Protein AF-A0A7Y3JE71-F1 (afdb_monomer)

Structure (mmCIF, N/CA/C/O backbone):
data_AF-A0A7Y3JE71-F1
#
_entry.id   AF-A0A7Y3JE71-F1
#
loop_
_atom_site.group_PDB
_atom_site.id
_atom_site.type_symbol
_atom_site.label_atom_id
_atom_site.label_alt_id
_atom_site.label_comp_id
_atom_site.label_asym_id
_atom_site.label_entity_id
_atom_site.label_seq_id
_atom_site.pdbx_PDB_ins_code
_atom_site.Cartn_x
_atom_site.Cartn_y
_atom_site.Cartn_z
_atom_site.occupancy
_atom_site.B_iso_or_equiv
_atom_site.auth_seq_id
_atom_site.auth_comp_id
_atom_site.auth_asym_id
_atom_site.auth_atom_id
_atom_site.pdbx_PDB_model_num
ATOM 1 N N . MET A 1 1 ? 8.099 15.743 6.278 1.00 41.78 1 MET A N 1
ATOM 2 C CA . MET A 1 1 ? 9.246 14.913 5.855 1.00 41.78 1 MET A CA 1
ATOM 3 C C . MET A 1 1 ? 8.687 13.799 4.991 1.00 41.78 1 MET A C 1
ATOM 5 O O . MET A 1 1 ? 8.089 12.882 5.537 1.00 41.78 1 MET A O 1
ATOM 9 N N . SER A 1 2 ? 8.780 13.916 3.668 1.00 53.53 2 SER A N 1
ATOM 10 C CA 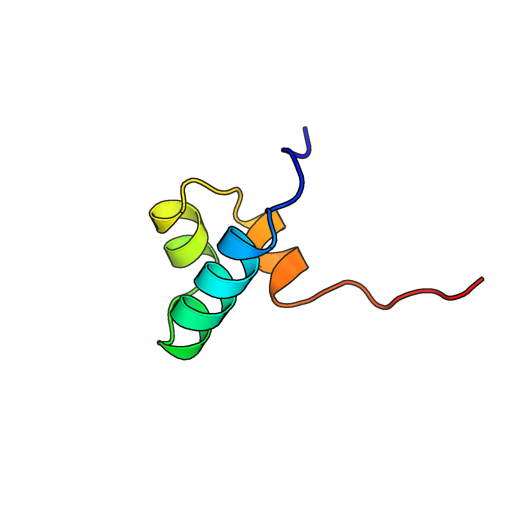. SER A 1 2 ? 8.336 12.853 2.762 1.00 53.53 2 SER A CA 1
ATOM 11 C C . SER A 1 2 ? 9.360 11.722 2.824 1.00 53.53 2 SER A C 1
ATOM 13 O O . SER A 1 2 ? 10.537 11.946 2.547 1.00 53.53 2 SER A O 1
ATOM 15 N N . GLY A 1 3 ? 8.942 10.541 3.283 1.00 61.81 3 GLY A N 1
ATOM 16 C CA . GLY A 1 3 ? 9.784 9.344 3.265 1.00 61.81 3 GLY A CA 1
ATOM 17 C C . GLY A 1 3 ? 10.184 8.960 1.833 1.00 61.81 3 GLY A C 1
ATOM 18 O O . GLY A 1 3 ? 9.596 9.478 0.879 1.00 61.81 3 GLY A O 1
ATOM 19 N N . PRO A 1 4 ? 11.164 8.055 1.665 1.00 70.44 4 PRO A N 1
ATOM 20 C CA . PRO A 1 4 ? 11.584 7.590 0.344 1.00 70.44 4 PRO A CA 1
ATOM 21 C C . PRO A 1 4 ? 10.386 7.049 -0.447 1.00 70.44 4 PRO A C 1
ATOM 23 O O . PRO A 1 4 ? 9.500 6.416 0.135 1.00 70.44 4 PRO A O 1
ATOM 26 N N . GLU A 1 5 ? 10.348 7.312 -1.757 1.00 75.19 5 GLU A N 1
ATOM 27 C CA . GLU A 1 5 ? 9.291 6.793 -2.627 1.00 75.19 5 GLU A CA 1
ATOM 28 C C . GLU A 1 5 ? 9.195 5.261 -2.518 1.00 75.19 5 GLU A C 1
ATOM 30 O O . GLU A 1 5 ? 10.222 4.579 -2.415 1.00 75.19 5 GLU A O 1
ATOM 35 N N . PRO A 1 6 ? 7.975 4.696 -2.525 1.00 82.06 6 PRO A N 1
ATOM 36 C CA . PRO A 1 6 ? 7.802 3.256 -2.447 1.00 82.06 6 PRO A CA 1
ATOM 37 C C . PRO A 1 6 ? 8.458 2.574 -3.652 1.00 82.06 6 PRO A C 1
ATOM 39 O O . PRO A 1 6 ? 8.233 2.940 -4.801 1.00 82.06 6 PRO A O 1
ATOM 42 N N . SER A 1 7 ? 9.248 1.536 -3.390 1.00 89.06 7 SER A N 1
ATOM 43 C CA . SER A 1 7 ? 9.819 0.683 -4.435 1.00 89.06 7 SER A CA 1
ATOM 44 C C . SER A 1 7 ? 8.726 0.018 -5.283 1.00 89.06 7 SER A C 1
ATOM 46 O O . SER A 1 7 ? 7.598 -0.183 -4.827 1.00 89.06 7 SER A O 1
ATOM 48 N N . PHE A 1 8 ? 9.075 -0.429 -6.493 1.00 89.25 8 PHE A N 1
ATOM 49 C CA . PHE A 1 8 ? 8.145 -1.150 -7.371 1.00 89.25 8 PHE A CA 1
ATOM 50 C C . PHE A 1 8 ? 7.469 -2.344 -6.669 1.00 89.25 8 PHE A C 1
ATOM 52 O O . PHE A 1 8 ? 6.256 -2.520 -6.756 1.00 89.25 8 PHE A O 1
ATOM 59 N N . ALA A 1 9 ? 8.225 -3.123 -5.887 1.00 92.75 9 ALA A N 1
ATOM 60 C CA . ALA A 1 9 ? 7.680 -4.241 -5.116 1.00 92.75 9 ALA A CA 1
ATOM 61 C C . ALA A 1 9 ? 6.652 -3.795 -4.056 1.00 92.75 9 ALA A C 1
ATOM 63 O O . ALA A 1 9 ? 5.671 -4.498 -3.807 1.00 92.75 9 ALA A O 1
ATOM 64 N N . GLN A 1 10 ? 6.851 -2.626 -3.439 1.00 92.50 10 GLN A N 1
ATOM 65 C CA . GLN A 1 10 ? 5.880 -2.047 -2.507 1.00 92.50 10 GLN A CA 1
ATOM 66 C C . GLN A 1 10 ? 4.628 -1.563 -3.236 1.00 92.50 10 GLN A C 1
ATOM 68 O O . GLN A 1 10 ? 3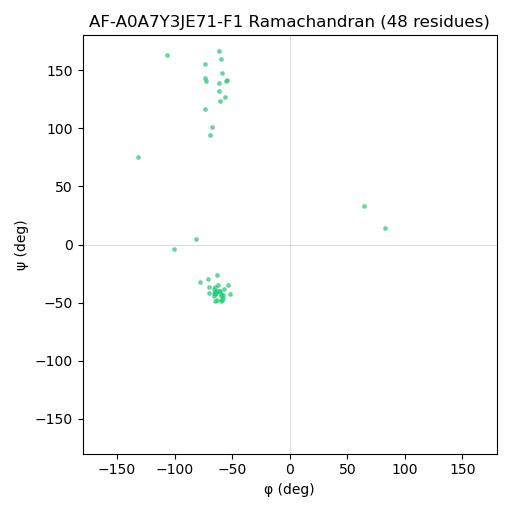.530 -1.838 -2.761 1.00 92.50 10 GLN A O 1
ATOM 73 N N . MET A 1 11 ? 4.766 -0.927 -4.404 1.00 94.38 11 MET A N 1
ATOM 74 C CA . MET A 1 11 ? 3.618 -0.524 -5.224 1.00 94.38 11 MET A CA 1
ATOM 75 C C . MET A 1 11 ? 2.747 -1.728 -5.602 1.00 94.38 11 MET A C 1
ATOM 77 O O . MET A 1 11 ? 1.535 -1.689 -5.406 1.00 94.38 11 MET A O 1
ATOM 81 N N . VAL A 1 12 ? 3.352 -2.836 -6.048 1.00 96.25 12 VAL A N 1
ATOM 82 C CA . VAL A 1 12 ? 2.618 -4.078 -6.365 1.00 96.25 12 VAL A CA 1
ATOM 83 C C . VAL A 1 12 ? 1.833 -4.589 -5.152 1.00 96.25 12 VAL A C 1
ATOM 85 O O . VAL A 1 12 ? 0.662 -4.945 -5.278 1.00 96.25 12 VAL A O 1
ATOM 88 N N . ARG A 1 13 ? 2.439 -4.580 -3.956 1.00 96.50 13 ARG A N 1
ATOM 89 C CA . ARG A 1 13 ? 1.756 -4.981 -2.713 1.00 96.50 13 ARG A CA 1
ATOM 90 C C . ARG A 1 13 ? 0.622 -4.030 -2.329 1.00 96.50 13 ARG A C 1
ATOM 92 O O . ARG A 1 13 ? -0.407 -4.495 -1.847 1.00 96.50 13 ARG A O 1
ATOM 99 N N . ILE A 1 14 ? 0.792 -2.723 -2.536 1.00 96.56 14 ILE A N 1
ATOM 100 C CA . ILE A 1 14 ? -0.259 -1.722 -2.300 1.00 96.56 14 ILE A CA 1
ATOM 101 C C . ILE A 1 14 ? -1.481 -2.028 -3.175 1.00 96.56 14 ILE A C 1
ATOM 103 O O . ILE A 1 14 ? -2.592 -2.108 -2.652 1.00 96.56 14 ILE A O 1
ATOM 107 N N . TYR A 1 15 ? -1.279 -2.264 -4.474 1.00 96.62 15 TYR A N 1
ATOM 108 C CA . TYR A 1 15 ? -2.371 -2.591 -5.393 1.00 96.62 15 TYR A CA 1
ATOM 109 C C . TYR A 1 15 ? -3.044 -3.933 -5.070 1.00 96.62 15 TYR A C 1
ATOM 111 O O . TYR A 1 15 ? -4.271 -3.988 -5.058 1.00 96.62 15 TYR A O 1
ATOM 119 N N . ASP A 1 16 ? -2.284 -4.988 -4.745 1.00 97.81 16 ASP A N 1
ATOM 120 C CA . ASP A 1 16 ? -2.851 -6.290 -4.339 1.00 97.81 16 ASP A CA 1
ATOM 121 C C . ASP A 1 16 ? -3.738 -6.164 -3.090 1.00 97.81 16 ASP A C 1
ATOM 123 O O . ASP A 1 16 ? -4.851 -6.687 -3.053 1.00 97.81 16 ASP A O 1
ATOM 127 N N . LEU A 1 17 ? -3.295 -5.419 -2.073 1.00 97.25 17 LEU A N 1
ATOM 128 C CA . LEU A 1 17 ? -4.090 -5.208 -0.861 1.00 97.25 17 LEU A CA 1
ATOM 129 C C . LEU A 1 17 ? -5.316 -4.318 -1.115 1.00 97.25 17 LEU A C 1
ATOM 131 O O . LEU A 1 17 ? -6.384 -4.580 -0.562 1.00 97.25 17 LEU A O 1
ATOM 135 N N . CYS A 1 18 ? -5.193 -3.304 -1.973 1.00 96.88 18 CYS A N 1
ATOM 136 C CA . CYS A 1 18 ? -6.323 -2.468 -2.374 1.00 96.88 18 CYS A CA 1
ATOM 137 C C . CYS A 1 18 ? -7.373 -3.275 -3.152 1.00 96.88 18 CYS A C 1
ATOM 139 O O . CYS A 1 18 ? -8.567 -3.139 -2.890 1.00 96.88 18 CYS A O 1
ATOM 141 N N . ALA A 1 19 ? -6.946 -4.168 -4.051 1.00 97.06 19 ALA A N 1
ATOM 142 C CA . ALA A 1 19 ? -7.837 -5.062 -4.794 1.00 97.06 19 ALA A CA 1
ATOM 143 C C . ALA A 1 19 ? -8.596 -6.038 -3.876 1.00 97.06 19 ALA A C 1
ATOM 145 O O . ALA A 1 19 ? -9.705 -6.458 -4.194 1.00 97.06 19 ALA A O 1
ATOM 146 N N . ARG A 1 20 ? -8.035 -6.353 -2.701 1.00 96.56 20 ARG A N 1
ATOM 147 C CA . ARG A 1 20 ? -8.695 -7.133 -1.638 1.00 96.56 20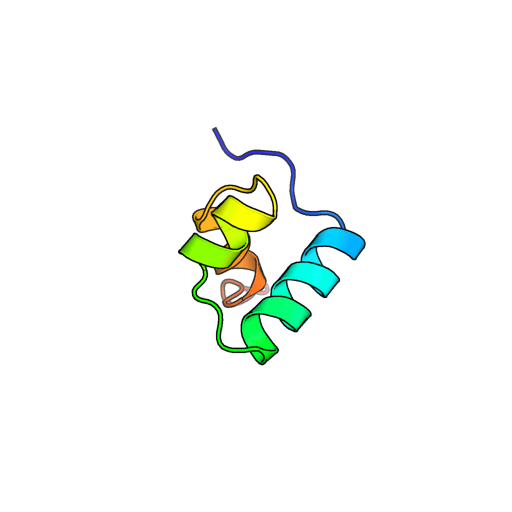 ARG A CA 1
ATOM 148 C C . ARG A 1 20 ? -9.638 -6.301 -0.759 1.00 96.56 20 ARG A C 1
ATOM 150 O O . ARG A 1 20 ? -10.160 -6.819 0.224 1.00 96.56 20 ARG A O 1
ATOM 157 N N . GLY A 1 21 ? -9.843 -5.025 -1.083 1.00 97.06 21 GLY A N 1
ATOM 158 C CA . GLY A 1 21 ? -10.760 -4.129 -0.379 1.00 97.06 21 GLY A CA 1
ATOM 159 C C . GLY A 1 21 ? -10.185 -3.485 0.885 1.00 97.06 21 GLY A C 1
ATOM 160 O O . GLY A 1 21 ? -10.950 -2.940 1.681 1.00 97.06 21 GLY A O 1
ATOM 161 N N . LEU A 1 22 ? -8.865 -3.530 1.107 1.00 97.44 22 LEU A N 1
ATOM 162 C CA . LEU A 1 22 ? -8.268 -2.820 2.240 1.00 97.44 22 LEU A CA 1
ATOM 163 C C . LEU A 1 22 ? -8.245 -1.308 1.984 1.00 97.44 22 LEU A C 1
ATOM 165 O O . LEU A 1 22 ? -7.967 -0.843 0.881 1.00 97.44 22 LEU A O 1
ATOM 169 N N . SER A 1 23 ? -8.472 -0.531 3.045 1.00 96.94 23 SER A N 1
ATOM 170 C CA . SER A 1 23 ? -8.331 0.924 3.004 1.00 96.94 23 SER A CA 1
ATOM 171 C C . SER A 1 23 ? -6.859 1.347 2.962 1.00 96.94 23 SER A C 1
ATOM 173 O O . SER A 1 23 ? -5.985 0.654 3.486 1.00 96.94 23 SER A O 1
ATOM 175 N N . ALA A 1 24 ? -6.577 2.538 2.421 1.00 95.75 24 ALA A N 1
ATOM 176 C CA . ALA A 1 24 ? -5.219 3.089 2.369 1.00 95.75 24 ALA A CA 1
ATOM 177 C C . ALA A 1 24 ? -4.530 3.135 3.749 1.00 95.75 24 ALA A C 1
ATOM 179 O O . ALA A 1 24 ? -3.334 2.874 3.848 1.00 95.75 24 ALA A O 1
ATOM 180 N N . LYS A 1 25 ? -5.290 3.398 4.824 1.00 96.81 25 LYS A N 1
ATOM 181 C CA . LYS A 1 25 ? -4.781 3.370 6.204 1.00 96.81 25 LYS A CA 1
ATOM 182 C C . LYS A 1 25 ? -4.352 1.961 6.626 1.00 96.81 25 LYS A C 1
ATOM 184 O O . LYS A 1 25 ? -3.240 1.791 7.112 1.00 96.81 25 LYS A O 1
ATOM 189 N N . ALA A 1 26 ? -5.197 0.957 6.394 1.00 97.44 26 ALA A N 1
ATOM 190 C CA . ALA A 1 26 ? -4.878 -0.428 6.742 1.00 97.44 26 ALA A CA 1
ATOM 191 C C . ALA A 1 26 ? -3.684 -0.962 5.930 1.00 97.44 26 ALA A C 1
ATOM 193 O O . ALA A 1 26 ? -2.849 -1.696 6.454 1.00 97.44 26 ALA A O 1
ATOM 194 N N . ILE A 1 27 ? -3.575 -0.570 4.656 1.00 97.50 27 ILE A N 1
ATOM 195 C CA . ILE A 1 27 ? 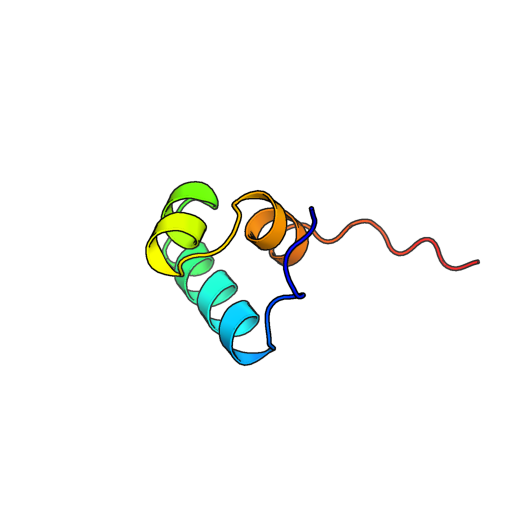-2.429 -0.902 3.799 1.00 97.50 27 ILE A CA 1
ATOM 196 C C . ILE A 1 27 ? -1.147 -0.271 4.352 1.00 97.50 27 ILE A C 1
ATOM 198 O O . ILE A 1 27 ? -0.136 -0.958 4.479 1.00 97.50 27 ILE A O 1
ATOM 202 N N . ALA A 1 28 ? -1.195 1.014 4.708 1.00 95.81 28 ALA A N 1
ATOM 203 C CA . ALA A 1 28 ? -0.067 1.744 5.274 1.00 95.81 28 ALA A CA 1
ATOM 204 C C . ALA A 1 28 ? 0.436 1.109 6.578 1.00 95.81 28 ALA A C 1
ATOM 206 O O . ALA A 1 28 ? 1.624 0.818 6.693 1.00 95.81 28 ALA A O 1
ATOM 207 N N . GLU A 1 29 ? -0.469 0.794 7.509 1.00 96.44 29 GLU A N 1
ATOM 208 C CA . GLU A 1 29 ? -0.141 0.096 8.760 1.00 96.44 29 GLU A CA 1
ATOM 209 C C . GLU A 1 29 ? 0.486 -1.280 8.496 1.00 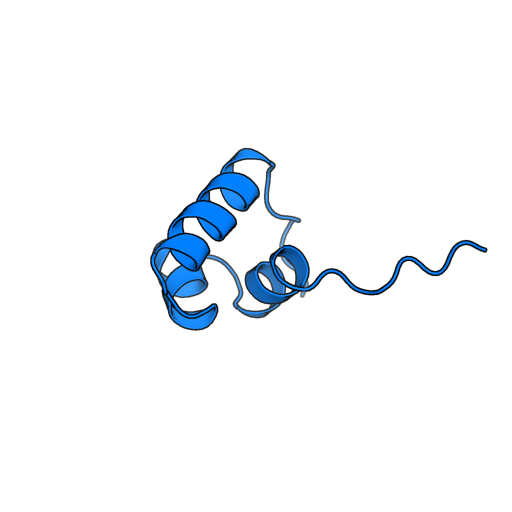96.44 29 GLU A C 1
ATOM 211 O O . GLU A 1 29 ? 1.486 -1.644 9.113 1.00 96.44 29 GLU A O 1
ATOM 216 N N . ARG A 1 30 ? -0.054 -2.035 7.532 1.00 95.75 30 ARG A N 1
ATOM 217 C CA . ARG A 1 30 ? 0.424 -3.385 7.203 1.00 95.75 30 ARG A CA 1
ATOM 218 C C . ARG A 1 30 ? 1.786 -3.396 6.508 1.00 95.75 30 ARG A C 1
ATOM 220 O O . ARG A 1 30 ? 2.519 -4.374 6.636 1.00 95.75 30 ARG A O 1
ATOM 227 N N . LEU A 1 31 ? 2.107 -2.347 5.753 1.00 93.25 31 LEU A N 1
ATOM 228 C CA . LEU A 1 31 ? 3.363 -2.218 5.009 1.00 93.25 31 LEU A CA 1
ATOM 229 C C . LEU A 1 31 ? 4.403 -1.332 5.712 1.00 93.25 31 LEU A C 1
ATOM 231 O O . LEU A 1 31 ? 5.517 -1.215 5.205 1.00 93.25 31 LEU A O 1
ATOM 235 N N . GLY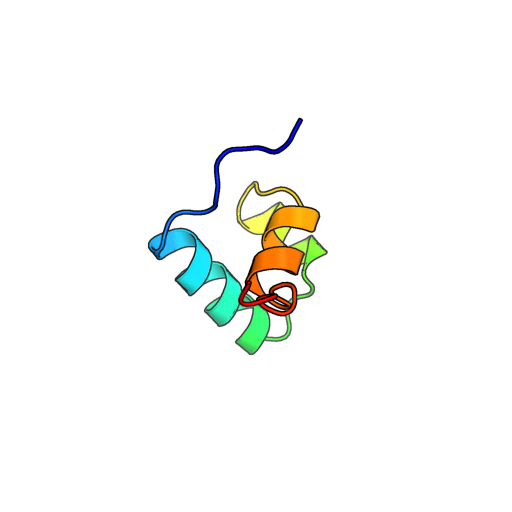 A 1 32 ? 4.061 -0.724 6.853 1.00 93.38 32 GLY A N 1
ATOM 236 C CA . GLY A 1 32 ? 4.932 0.225 7.552 1.00 93.38 32 GLY A CA 1
ATOM 237 C C . GLY A 1 32 ? 5.201 1.497 6.742 1.00 93.38 32 GLY A C 1
ATOM 238 O O . GLY A 1 32 ? 6.303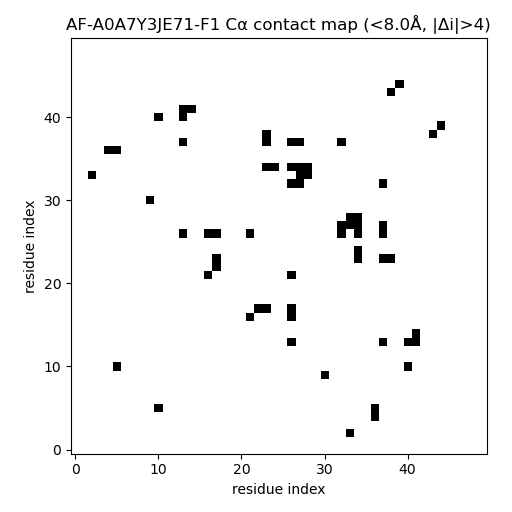 2.037 6.794 1.00 93.38 32 GLY A O 1
ATOM 239 N N . LEU A 1 33 ? 4.221 1.941 5.952 1.00 91.31 33 LEU A N 1
ATOM 240 C CA . LEU A 1 33 ? 4.314 3.115 5.081 1.00 91.31 33 LEU A CA 1
ATOM 241 C C . LEU A 1 33 ? 3.513 4.288 5.643 1.00 91.31 33 LEU A C 1
ATOM 243 O O . LEU A 1 33 ? 2.615 4.112 6.467 1.00 91.31 33 LEU A O 1
ATOM 247 N N . ALA A 1 34 ? 3.787 5.496 5.151 1.00 93.50 34 ALA A N 1
ATOM 248 C CA . ALA A 1 34 ? 2.905 6.627 5.407 1.00 93.50 34 ALA A CA 1
ATOM 249 C C . ALA A 1 34 ? 1.606 6.486 4.594 1.00 93.50 34 ALA A C 1
ATOM 251 O O . ALA A 1 34 ? 1.629 6.108 3.422 1.00 93.50 34 ALA A O 1
ATOM 252 N N . VAL A 1 35 ? 0.467 6.847 5.193 1.00 94.62 35 VAL A N 1
ATOM 253 C CA . VAL A 1 35 ? -0.844 6.800 4.515 1.00 94.62 35 VAL A CA 1
ATOM 254 C C . VAL A 1 35 ? -0.842 7.646 3.238 1.00 94.62 35 VAL A C 1
ATOM 256 O O . VAL A 1 35 ? -1.383 7.225 2.222 1.00 94.62 35 VAL A O 1
ATOM 259 N N . GLU A 1 36 ? -0.181 8.803 3.271 1.00 92.75 36 GLU A N 1
ATOM 260 C CA . GLU A 1 36 ? -0.031 9.702 2.123 1.00 92.75 36 GLU A CA 1
ATOM 261 C C . GLU A 1 36 ? 0.695 9.030 0.947 1.00 92.75 36 GLU A C 1
ATOM 263 O O . GLU A 1 36 ? 0.265 9.151 -0.195 1.00 92.75 36 GLU A O 1
ATOM 268 N N . GLN A 1 37 ? 1.734 8.232 1.216 1.00 91.81 37 GLN A N 1
ATOM 269 C CA . GLN A 1 37 ? 2.445 7.492 0.167 1.00 91.81 37 GLN A CA 1
ATOM 270 C C . GLN A 1 37 ? 1.535 6.460 -0.501 1.00 91.81 37 GLN A C 1
ATOM 272 O O . GLN A 1 37 ? 1.533 6.332 -1.722 1.00 91.81 37 GLN A O 1
ATOM 277 N N . VAL A 1 38 ? 0.729 5.744 0.288 1.00 94.75 38 VAL A N 1
ATOM 278 C CA . VAL A 1 38 ? -0.254 4.796 -0.251 1.00 94.75 38 VAL A CA 1
ATOM 279 C C . VAL A 1 38 ? -1.298 5.527 -1.098 1.00 94.75 38 VAL A C 1
ATOM 281 O O . VAL A 1 38 ? -1.662 5.040 -2.165 1.00 94.75 38 VAL A O 1
ATOM 284 N N . GLN A 1 39 ? -1.744 6.712 -0.673 1.00 94.19 39 GLN A N 1
ATOM 285 C CA . GLN A 1 39 ? -2.688 7.523 -1.445 1.00 94.19 39 GLN A CA 1
ATOM 286 C C . GLN A 1 39 ? -2.097 8.020 -2.764 1.00 94.19 39 GLN A C 1
ATOM 288 O O . GLN A 1 39 ? -2.785 7.930 -3.771 1.00 94.19 39 GLN A O 1
ATOM 293 N N . ILE A 1 40 ? -0.841 8.473 -2.790 1.00 92.12 40 ILE A N 1
ATOM 294 C CA . ILE A 1 40 ? -0.159 8.879 -4.031 1.00 92.12 40 ILE A CA 1
ATOM 295 C C . ILE A 1 40 ? -0.043 7.698 -5.000 1.00 92.12 40 ILE A C 1
ATOM 297 O O . ILE A 1 40 ? -0.233 7.867 -6.201 1.00 92.12 40 ILE A O 1
ATOM 301 N N . VAL A 1 41 ? 0.243 6.495 -4.493 1.00 92.88 41 VAL A N 1
ATOM 302 C CA . VAL A 1 41 ? 0.307 5.294 -5.337 1.00 92.88 41 VAL A CA 1
ATOM 303 C C . VAL A 1 41 ? -1.068 4.951 -5.910 1.00 92.88 41 VAL A C 1
ATOM 305 O O . VAL A 1 41 ? -1.154 4.650 -7.095 1.00 92.88 41 VAL A O 1
ATOM 308 N N . LEU A 1 42 ? -2.130 4.996 -5.099 1.00 93.94 42 LEU A N 1
ATOM 309 C CA . LEU A 1 42 ? -3.484 4.619 -5.528 1.00 93.94 42 LEU A CA 1
ATOM 310 C C . LEU A 1 42 ? -4.186 5.699 -6.367 1.00 93.94 42 LEU A C 1
ATOM 312 O O . LEU A 1 42 ? -4.977 5.365 -7.242 1.00 93.94 42 LEU A O 1
ATOM 316 N N . ASN A 1 43 ? -3.896 6.972 -6.106 1.00 92.50 43 ASN A N 1
ATOM 317 C CA . ASN A 1 43 ? -4.441 8.147 -6.781 1.00 92.50 43 ASN A CA 1
ATOM 318 C C . ASN A 1 43 ? -3.284 9.086 -7.156 1.00 92.50 43 ASN A C 1
ATOM 320 O O . ASN A 1 43 ? -3.071 10.105 -6.487 1.00 92.50 43 ASN A O 1
ATOM 324 N N . PRO A 1 44 ? -2.508 8.752 -8.201 1.00 85.19 44 PRO A N 1
ATOM 325 C CA . PRO A 1 44 ? -1.400 9.591 -8.619 1.00 85.19 44 PRO A CA 1
ATOM 326 C C . PRO A 1 44 ? -1.919 10.970 -9.046 1.00 85.19 44 PRO A C 1
ATOM 328 O O . PRO A 1 44 ? -2.948 11.052 -9.726 1.00 85.19 44 PRO A O 1
ATOM 331 N N . PRO A 1 45 ? -1.226 12.063 -8.676 1.00 79.31 45 PRO A N 1
ATOM 332 C CA . PRO A 1 45 ? -1.610 13.387 -9.133 1.00 79.31 45 PRO A CA 1
ATOM 333 C C . PRO A 1 45 ? -1.587 13.436 -10.669 1.00 79.31 45 PRO A C 1
ATOM 335 O O . PRO A 1 45 ? -0.767 12.754 -11.300 1.00 79.31 45 PRO A O 1
ATOM 338 N N . PRO A 1 46 ? -2.474 14.231 -11.293 1.00 79.94 46 PRO A N 1
ATOM 339 C CA . PRO A 1 46 ? -2.469 14.402 -12.737 1.00 79.94 46 PRO A CA 1
ATOM 340 C C . PRO A 1 46 ? -1.086 14.881 -13.174 1.00 79.94 46 PRO A C 1
ATOM 342 O O . PRO A 1 46 ? -0.560 15.860 -12.642 1.00 79.94 46 PRO A O 1
ATOM 345 N N . ARG A 1 47 ? -0.477 14.177 -14.135 1.00 76.00 47 ARG A N 1
ATOM 346 C CA . ARG A 1 47 ? 0.790 14.618 -14.718 1.00 76.00 47 ARG A CA 1
ATOM 347 C C . ARG A 1 47 ? 0.507 15.898 -15.490 1.00 76.00 47 ARG A C 1
ATOM 349 O O . ARG A 1 47 ? -0.016 15.848 -16.598 1.00 76.00 47 ARG A O 1
ATOM 356 N N . THR A 1 48 ? 0.839 17.039 -14.906 1.00 65.56 48 THR A N 1
ATOM 357 C CA . THR A 1 48 ? 0.958 18.287 -15.652 1.00 65.56 48 THR A CA 1
ATOM 358 C C . THR A 1 48 ? 2.180 18.142 -16.550 1.00 65.56 48 THR A C 1
ATOM 360 O O . THR A 1 48 ? 3.314 18.304 -16.101 1.00 65.56 48 THR A O 1
ATOM 363 N N . THR A 1 49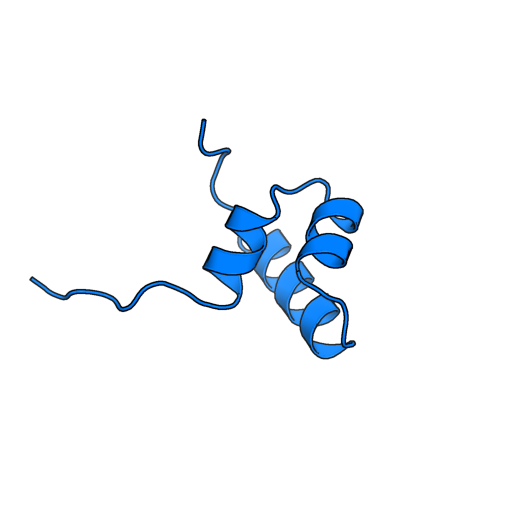 ? 1.959 17.726 -17.794 1.00 55.59 49 THR A N 1
ATOM 364 C CA . THR A 1 49 ? 2.941 17.884 -18.869 1.00 55.59 49 THR A CA 1
ATOM 365 C C . THR A 1 49 ? 3.210 19.382 -19.055 1.00 55.59 49 THR A C 1
ATOM 367 O O . THR A 1 49 ? 2.229 20.113 -19.220 1.00 55.59 49 THR A O 1
ATOM 370 N N . PRO A 1 50 ? 4.472 19.844 -18.963 1.00 57.53 50 PRO A N 1
ATOM 371 C CA . PRO A 1 50 ? 4.838 21.218 -19.298 1.00 57.53 50 PRO A CA 1
ATOM 372 C C . PRO A 1 50 ? 4.668 21.510 -20.793 1.00 57.53 50 PRO A C 1
ATOM 374 O O . PRO A 1 50 ? 4.721 20.548 -21.597 1.00 57.53 50 PRO A O 1
#

Solvent-accessible surface area (backbone atoms only — not comparable to full-atom values): 3194 Å² total; per-residue (Å²): 133,86,71,82,79,76,50,71,73,51,50,54,51,52,52,55,45,43,75,71,70,47,50,51,58,60,49,11,67,74,68,77,47,56,45,66,59,44,42,42,72,78,56,60,76,82,81,78,76,130

Foldseek 3Di:
DADDQDDPVLLVQLVVVVVVVDQLVRSCVVSVHDSVNSCCSVPPDPPPDD

Mean predicted aligned error: 4.97 Å

pLDDT: mean 87.83, std 13.57, range [41.78, 97.81]

Secondary structure (DSSP, 8-state):
-PPPPPPHHHHHHHHHHHHTT--HHHHHHHHT--HHHHHHHHSPPP----

Sequence (50 aa):
MSGPEPSFAQMVRIYDLCARGLSAKAIAERLGLAVEQVQIVLNPPPRTTP

Radius of gyration: 11.15 Å; Cα contacts (8 Å, |Δi|>4): 33; chains: 1; bounding box: 22×28×28 Å

Nearest PDB structures (foldseek):
  4zms-assembly1_B  TM=7.824E-01  e=1.636E-01  Streptococcus pneumoniae R6
  2r0q-assembly1_F  TM=7.881E-01  e=5.675E-01  Staphylococcus aureus
  7usf-assembly1_A  TM=5.936E-01  e=2.558E+00  Mouse mammary tumor virus
  8fnh-assembly1_G  TM=6.440E-01  e=6.398E+00  Homo sapiens
  6vdk-assembly1_C  TM=5.726E-01  e=5.613E+00  Human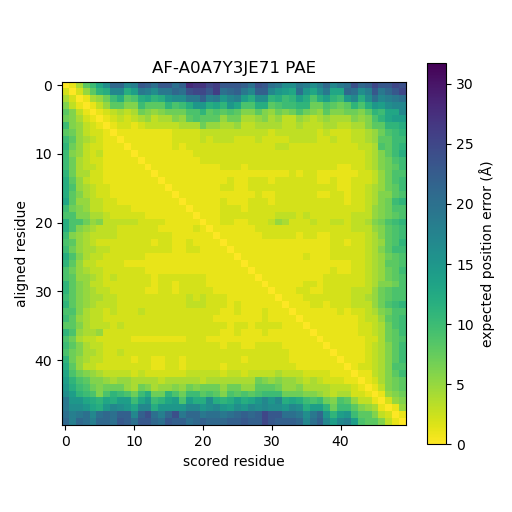 immunodeficiency virus 1